Protein AF-A0AAQ4FMI0-F1 (afdb_monomer)

Radius of gyration: 31.54 Å; Cα contacts (8 Å, |Δi|>4): 86; chains: 1; bounding box: 44×71×75 Å

Organism: Amblyomma americanum (NCBI:txid6943)

Solvent-accessible surface area (backbone atoms only — not comparable to full-atom values): 7730 Å² total; per-residue (Å²): 137,78,67,66,64,58,54,54,53,53,55,52,57,58,63,71,66,65,77,74,71,74,75,82,82,72,79,78,82,78,79,79,76,80,72,74,83,73,91,67,81,78,75,82,75,78,85,73,76,70,84,80,76,78,75,80,80,72,75,77,80,79,84,69,78,77,62,99,78,73,43,39,72,50,36,59,92,89,67,52,74,70,38,69,41,40,94,49,87,43,11,23,18,38,82,60,89,85,49,96,59,85,86,67,32,40,21,40,76,51,88,130

Sequence (112 aa):
MKFLLHSVCFLLALAAASECVFPPRSPAPRTTTTKHPAAHRPVRYSRQRHPRVQAHSVPPPEWVPQGQSVCPVLCAPGLRPGDICGYDPHCRCAIDLSAKYLHHYPCIYIPI

Foldseek 3Di:
DPPVVVVVVVVVVVVVPPPPPDDPPPPDPPPPPPDDPDPDDDDPDDPPPDDPPPDPDDPDDDPDDDDPDPFDQWADFPDDFQDARDPDSQWTFHQDPVDPDRRITTTDGHDD

Secondary structure (DSSP, 8-state):
--SHHHHHHHHHHHHHT----PPP-PPP------------PPP--------------PPPPP-PPPPS----SBPPTTPPTTSB-SSSTTEEE---TT-S-TTSPBEEE---

Mean predicted aligned error: 21.52 Å

Structure (mmCIF, N/CA/C/O backbone):
data_AF-A0AAQ4FMI0-F1
#
_entry.id   AF-A0AAQ4FMI0-F1
#
loop_
_atom_site.group_PDB
_atom_site.id
_atom_site.type_symbol
_atom_site.label_atom_id
_atom_site.label_alt_id
_atom_site.label_comp_id
_atom_site.label_asym_id
_atom_site.label_entity_id
_atom_site.label_seq_id
_atom_site.pdbx_PDB_ins_code
_atom_site.Cartn_x
_atom_site.Cartn_y
_atom_site.Cartn_z
_atom_site.occupancy
_atom_site.B_iso_or_equiv
_atom_site.auth_seq_id
_atom_site.auth_comp_id
_atom_site.auth_asym_id
_atom_site.auth_atom_id
_atom_site.pdbx_PDB_model_num
ATOM 1 N N . MET A 1 1 ? 31.131 43.636 -9.189 1.00 51.12 1 MET A N 1
ATOM 2 C CA . MET A 1 1 ? 30.929 43.256 -7.771 1.00 51.12 1 MET A CA 1
ATOM 3 C C . MET A 1 1 ? 29.816 42.201 -7.653 1.00 51.12 1 MET A C 1
ATOM 5 O O . MET A 1 1 ? 28.730 42.507 -7.190 1.00 51.12 1 MET A O 1
ATOM 9 N N . LYS A 1 2 ? 30.048 40.964 -8.127 1.00 53.31 2 LYS A N 1
ATOM 10 C CA . LYS A 1 2 ? 29.027 39.886 -8.225 1.00 53.31 2 LYS A CA 1
ATOM 11 C C . LYS A 1 2 ? 29.168 38.779 -7.157 1.00 53.31 2 LYS A C 1
ATOM 13 O O . LYS A 1 2 ? 28.313 37.906 -7.055 1.00 53.31 2 LYS A O 1
ATOM 18 N N . PHE A 1 3 ? 30.227 38.839 -6.346 1.00 52.88 3 PHE A N 1
ATOM 19 C CA . PHE A 1 3 ? 30.571 37.818 -5.347 1.00 52.88 3 PHE A CA 1
ATOM 20 C C . PHE A 1 3 ? 29.947 38.055 -3.964 1.00 52.88 3 PHE A C 1
ATOM 22 O O . PHE A 1 3 ? 29.772 37.110 -3.206 1.00 52.88 3 PHE A O 1
ATOM 29 N N . LEU A 1 4 ? 29.560 39.296 -3.645 1.00 54.50 4 LEU A N 1
ATOM 30 C CA . LEU A 1 4 ? 28.976 39.623 -2.340 1.00 54.50 4 LEU A CA 1
ATOM 31 C C . LEU A 1 4 ? 27.567 39.040 -2.168 1.00 54.50 4 LEU A C 1
ATOM 33 O O . LEU A 1 4 ? 27.243 38.569 -1.086 1.00 54.50 4 LEU A O 1
ATOM 37 N N . LEU A 1 5 ? 26.759 38.990 -3.234 1.00 56.22 5 LEU A N 1
ATOM 38 C CA . LEU A 1 5 ? 25.371 38.518 -3.148 1.00 56.22 5 LEU A CA 1
ATOM 39 C C . LEU A 1 5 ? 25.265 37.025 -2.791 1.00 56.22 5 LEU A C 1
ATOM 41 O O . LEU A 1 5 ? 24.415 36.637 -1.999 1.00 56.22 5 LEU A O 1
ATOM 45 N N . HIS A 1 6 ? 26.161 36.194 -3.333 1.00 57.03 6 HIS A N 1
ATOM 46 C CA . HIS A 1 6 ? 26.145 34.749 -3.089 1.00 57.03 6 HIS A CA 1
ATOM 47 C C . HIS A 1 6 ? 26.531 34.403 -1.644 1.00 57.03 6 HIS A C 1
ATOM 49 O O . HIS A 1 6 ? 25.954 33.490 -1.061 1.00 57.03 6 HIS A O 1
ATOM 55 N N . SER A 1 7 ? 27.451 35.165 -1.043 1.00 58.47 7 SER A N 1
ATOM 56 C CA . SER A 1 7 ? 27.879 34.963 0.347 1.00 58.47 7 SER A CA 1
ATOM 57 C C . SER A 1 7 ? 26.741 35.225 1.343 1.00 58.47 7 SER A C 1
ATOM 59 O O . SER A 1 7 ? 26.520 34.436 2.261 1.00 58.47 7 SER A O 1
ATOM 61 N N . VAL A 1 8 ? 25.943 36.275 1.113 1.00 61.03 8 VAL A N 1
ATOM 62 C CA . VAL A 1 8 ? 24.798 36.603 1.980 1.00 61.03 8 VAL A CA 1
ATOM 63 C C . VAL A 1 8 ? 23.712 35.523 1.902 1.00 61.03 8 VAL A C 1
ATOM 65 O O . VAL A 1 8 ? 23.157 35.139 2.929 1.00 61.03 8 VAL A O 1
ATOM 68 N N . CYS A 1 9 ? 23.448 34.969 0.714 1.00 61.44 9 CYS A N 1
ATOM 69 C CA . CYS A 1 9 ? 22.477 33.883 0.550 1.00 61.44 9 CYS A CA 1
ATOM 70 C C . CYS A 1 9 ? 22.902 32.590 1.264 1.00 61.44 9 CYS A C 1
ATOM 72 O O . CYS A 1 9 ? 22.061 31.928 1.871 1.00 61.44 9 CYS A O 1
ATOM 74 N N . PHE A 1 10 ? 24.195 32.247 1.244 1.00 59.78 10 PHE A N 1
ATOM 75 C CA . PHE A 1 10 ? 24.707 31.083 1.975 1.00 59.78 10 PHE A CA 1
ATOM 76 C C . PHE A 1 10 ? 24.603 31.256 3.497 1.00 59.78 10 PHE A C 1
ATOM 78 O O . PHE A 1 10 ? 24.224 30.313 4.190 1.00 59.78 10 PHE A O 1
ATOM 85 N N . LEU A 1 11 ? 24.874 32.457 4.018 1.00 60.34 11 LEU A N 1
ATOM 86 C CA . LEU A 1 11 ? 24.746 32.745 5.452 1.00 60.34 11 LEU A CA 1
ATOM 87 C C . LEU A 1 11 ? 23.282 32.714 5.926 1.00 60.34 11 LEU A C 1
ATOM 89 O O . LEU A 1 11 ? 23.003 32.191 7.004 1.00 60.34 11 LEU A O 1
ATOM 93 N N . LEU A 1 12 ? 22.342 33.198 5.107 1.00 59.81 12 LEU A N 1
ATOM 94 C CA . LEU A 1 12 ? 20.903 33.121 5.397 1.00 59.81 12 LEU A CA 1
ATOM 95 C C . LEU A 1 12 ? 20.384 31.675 5.405 1.00 59.81 12 LEU A C 1
ATOM 97 O O . LEU A 1 12 ? 19.598 31.314 6.278 1.00 59.81 12 LEU A O 1
ATOM 101 N N . ALA A 1 13 ? 20.851 30.831 4.480 1.00 60.00 13 ALA A N 1
ATOM 102 C CA . ALA A 1 13 ? 20.474 29.418 4.445 1.00 60.00 13 ALA A CA 1
ATOM 103 C C . ALA A 1 13 ? 21.002 28.639 5.664 1.00 60.00 13 ALA A C 1
ATOM 105 O O . ALA A 1 13 ? 20.310 27.763 6.180 1.00 60.00 13 ALA A O 1
ATOM 106 N N . LEU A 1 14 ? 22.199 28.983 6.157 1.00 57.06 14 LEU A N 1
ATOM 107 C CA . LEU A 1 14 ? 22.774 28.352 7.347 1.00 57.06 14 LEU A CA 1
ATOM 108 C C . LEU A 1 14 ? 22.023 28.741 8.633 1.00 57.06 14 LEU A C 1
ATOM 110 O O . LEU A 1 14 ? 21.860 27.907 9.521 1.00 57.06 14 LEU A O 1
ATOM 114 N N . ALA A 1 15 ? 21.535 29.983 8.722 1.00 58.19 15 ALA A N 1
ATOM 115 C CA . ALA A 1 15 ? 20.749 30.463 9.861 1.00 58.19 15 ALA A CA 1
ATOM 116 C C . ALA A 1 15 ? 19.340 29.841 9.926 1.00 58.19 15 ALA A C 1
ATOM 118 O O . ALA A 1 15 ? 18.822 29.626 11.014 1.00 58.19 15 ALA A O 1
ATOM 119 N N . ALA A 1 16 ? 18.733 29.499 8.785 1.00 56.72 16 ALA A N 1
ATOM 120 C CA . ALA A 1 16 ? 17.405 28.877 8.747 1.00 56.72 16 ALA A CA 1
ATOM 121 C C . ALA A 1 16 ? 17.397 27.393 9.176 1.00 56.72 16 ALA A C 1
ATOM 123 O O . ALA A 1 16 ? 16.339 26.843 9.472 1.00 56.72 16 ALA A O 1
ATOM 124 N N . ALA A 1 17 ? 18.561 26.736 9.211 1.00 57.53 17 ALA A N 1
ATOM 125 C CA . ALA A 1 17 ? 18.685 25.321 9.567 1.00 57.53 17 ALA A CA 1
ATOM 126 C C . ALA A 1 17 ? 18.987 25.075 11.060 1.00 57.53 17 ALA A C 1
ATOM 128 O O . ALA A 1 17 ? 19.026 23.920 11.488 1.00 57.53 17 ALA A O 1
ATOM 129 N N . SER A 1 18 ? 19.218 26.122 11.861 1.00 55.97 18 SER A N 1
ATOM 130 C CA . SER A 1 18 ? 19.628 25.982 13.267 1.00 55.97 18 SER A CA 1
ATOM 131 C C . SER A 1 18 ? 18.472 25.922 14.272 1.00 55.97 18 SER A C 1
ATOM 133 O O . SER A 1 18 ? 18.725 25.732 15.460 1.00 55.97 18 SER A O 1
ATOM 135 N N . GLU A 1 19 ? 17.211 25.978 13.833 1.00 54.88 19 GLU A N 1
ATOM 136 C CA . GLU A 1 19 ? 16.045 25.848 14.726 1.00 54.88 19 GLU A CA 1
ATOM 137 C C . GLU A 1 19 ? 15.654 24.392 15.042 1.00 54.88 19 GLU A C 1
ATOM 139 O O . GLU A 1 19 ? 14.526 24.095 15.433 1.00 54.88 19 GLU A O 1
ATOM 144 N N . CYS A 1 20 ? 16.604 23.458 14.970 1.00 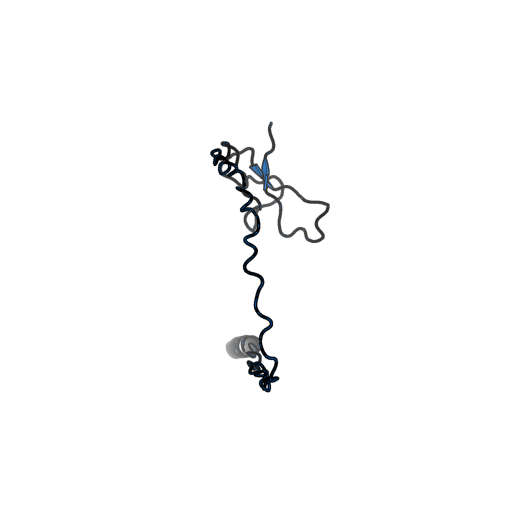57.31 20 CYS A N 1
ATOM 145 C CA . CYS A 1 20 ? 16.474 22.153 15.619 1.00 57.31 20 CYS A CA 1
ATOM 146 C C . CYS A 1 20 ? 16.740 22.295 17.126 1.00 57.31 20 CYS A C 1
ATOM 148 O O . CYS A 1 20 ? 17.694 21.736 17.674 1.00 57.31 20 CYS A O 1
ATOM 150 N N . VAL A 1 21 ? 15.890 23.067 17.806 1.00 55.44 21 VAL A N 1
ATOM 151 C CA . VAL A 1 21 ? 15.837 23.117 19.266 1.00 55.44 21 VAL A CA 1
ATOM 152 C C . VAL A 1 21 ? 15.323 21.759 19.736 1.00 55.44 21 VAL A C 1
ATOM 154 O O . VAL A 1 21 ? 14.133 21.458 19.662 1.00 55.44 21 VAL A O 1
ATOM 157 N N . PHE A 1 22 ? 16.237 20.909 20.201 1.00 56.06 22 PHE A N 1
ATOM 158 C CA . PHE A 1 22 ? 15.873 19.717 20.957 1.00 56.06 22 PHE A CA 1
ATOM 159 C C . PHE A 1 22 ? 14.978 20.143 22.132 1.00 56.06 22 PHE A C 1
ATOM 161 O O . PHE A 1 2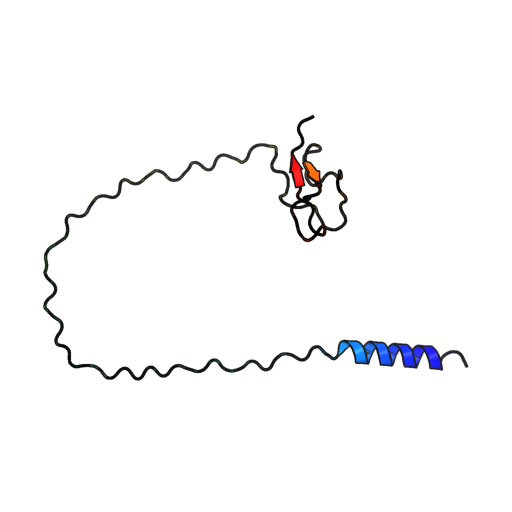2 ? 15.395 21.000 22.917 1.00 56.06 22 PHE A O 1
ATOM 168 N N . PRO A 1 23 ? 13.773 19.570 22.303 1.00 57.50 23 PRO A N 1
ATOM 169 C CA . PRO A 1 23 ? 12.983 19.864 23.485 1.00 57.50 23 PRO A CA 1
ATOM 170 C C . PRO A 1 23 ? 13.763 19.395 24.723 1.00 57.50 23 PRO A C 1
ATOM 172 O O . PRO A 1 23 ? 14.353 18.306 24.697 1.00 57.50 23 PRO A O 1
ATOM 175 N N . PRO A 1 24 ? 13.791 20.178 25.817 1.00 57.78 24 PRO A N 1
ATOM 176 C CA . PRO A 1 24 ? 14.400 19.724 27.053 1.00 57.78 24 PRO A CA 1
ATOM 177 C C . PRO A 1 24 ? 13.687 18.446 27.496 1.00 57.78 24 PRO A C 1
ATOM 179 O O . PRO A 1 24 ? 12.471 18.417 27.691 1.00 57.78 24 PRO A O 1
ATOM 182 N N . ARG A 1 25 ? 14.462 17.368 27.621 1.00 57.94 25 ARG A N 1
ATOM 183 C CA . ARG A 1 25 ? 14.012 16.078 28.137 1.00 57.94 25 ARG A CA 1
ATOM 184 C C . ARG A 1 25 ? 13.647 16.283 29.604 1.00 57.94 25 ARG A C 1
ATOM 186 O O . ARG A 1 25 ? 14.515 16.249 30.472 1.00 57.94 25 ARG A O 1
ATOM 193 N N . SER A 1 26 ? 12.378 16.564 29.877 1.00 56.84 26 SER A N 1
ATOM 194 C CA . SER A 1 26 ? 11.870 16.660 31.239 1.00 56.84 26 SER A CA 1
ATOM 195 C C . SER A 1 26 ? 12.091 15.310 31.935 1.00 56.84 26 SER A C 1
ATOM 197 O O . SER A 1 26 ? 11.686 14.269 31.406 1.00 56.84 26 SER A O 1
ATOM 199 N N . PRO A 1 27 ? 12.775 15.265 33.092 1.00 60.38 27 PRO A N 1
ATOM 200 C CA . PRO A 1 27 ? 12.858 14.032 33.853 1.00 60.38 27 PRO A CA 1
ATOM 201 C C . PRO A 1 27 ? 11.448 13.670 34.328 1.00 60.38 27 PRO A C 1
ATOM 203 O O . PRO A 1 27 ? 10.755 14.485 34.936 1.00 60.38 27 PRO A O 1
ATOM 206 N N . ALA A 1 28 ? 11.018 12.446 34.019 1.00 60.84 28 ALA A N 1
ATOM 207 C CA . ALA A 1 28 ? 9.754 11.909 34.495 1.00 60.84 28 ALA A CA 1
ATOM 208 C C . ALA A 1 28 ? 9.698 12.025 36.032 1.00 60.84 28 ALA A C 1
ATOM 210 O O . ALA A 1 28 ? 10.651 11.605 36.702 1.00 60.84 28 ALA A O 1
ATOM 211 N N . PRO A 1 29 ? 8.620 12.579 36.614 1.00 54.09 29 PRO A N 1
ATOM 212 C CA . PRO A 1 29 ? 8.473 12.621 38.057 1.00 54.09 29 PRO A CA 1
ATOM 213 C C . PRO A 1 29 ? 8.434 11.184 38.579 1.00 54.09 29 PRO A C 1
ATOM 215 O O . PRO A 1 29 ? 7.515 10.418 38.290 1.00 54.09 29 PRO A O 1
ATOM 218 N N . ARG A 1 30 ? 9.463 10.804 39.343 1.00 54.03 30 ARG A N 1
ATOM 219 C CA . ARG A 1 30 ? 9.443 9.579 40.141 1.00 54.03 30 ARG A CA 1
ATOM 220 C C . ARG A 1 30 ? 8.287 9.708 41.124 1.00 54.03 30 ARG A C 1
ATOM 222 O O . ARG A 1 30 ? 8.387 10.441 42.103 1.00 54.03 30 ARG A O 1
ATOM 229 N N . THR A 1 31 ? 7.203 8.984 40.881 1.00 57.09 31 THR A N 1
ATOM 230 C CA . THR A 1 31 ? 6.175 8.752 41.889 1.00 57.09 31 THR A CA 1
ATOM 231 C C . THR A 1 31 ? 6.796 7.904 42.994 1.00 57.09 31 THR A C 1
ATOM 233 O O . THR A 1 31 ? 6.879 6.679 42.893 1.00 57.09 31 THR A O 1
ATOM 236 N N . THR A 1 32 ? 7.274 8.553 44.050 1.00 58.78 32 THR A N 1
ATOM 237 C CA . THR A 1 32 ? 7.565 7.918 45.333 1.00 58.78 32 THR A CA 1
ATOM 238 C C . THR A 1 32 ? 6.238 7.503 45.958 1.00 58.78 32 THR A C 1
ATOM 240 O O . THR A 1 32 ? 5.653 8.196 46.784 1.00 58.78 32 THR A O 1
ATOM 243 N N . THR A 1 33 ? 5.720 6.349 45.542 1.00 54.22 33 THR A N 1
ATOM 244 C CA . THR A 1 33 ? 4.691 5.649 46.308 1.00 54.22 33 THR A CA 1
ATOM 245 C C . THR A 1 33 ? 5.362 5.064 47.546 1.00 54.22 33 THR A C 1
ATOM 247 O O . THR A 1 33 ? 5.783 3.909 47.572 1.00 54.22 33 THR A O 1
ATOM 250 N N . THR A 1 34 ? 5.470 5.882 48.588 1.00 57.53 34 THR A N 1
ATOM 251 C CA . THR A 1 34 ? 5.724 5.420 49.952 1.00 57.53 34 THR A CA 1
ATOM 252 C C . THR A 1 34 ? 4.454 4.719 50.430 1.00 57.53 34 THR A C 1
ATOM 254 O O . THR A 1 34 ? 3.579 5.318 51.049 1.00 57.53 34 THR A O 1
ATOM 257 N N . LYS A 1 35 ? 4.292 3.442 50.071 1.00 51.47 35 LYS A N 1
ATOM 258 C CA . LYS A 1 35 ? 3.252 2.589 50.654 1.00 51.47 35 LYS A CA 1
ATOM 259 C C . LYS A 1 35 ? 3.726 2.168 52.040 1.00 51.47 35 LYS A C 1
ATOM 261 O O . LYS A 1 35 ? 4.564 1.281 52.170 1.00 51.47 35 LYS A O 1
ATOM 266 N N . HIS A 1 36 ? 3.184 2.815 53.070 1.00 53.12 36 HIS A N 1
ATOM 267 C CA . HIS A 1 36 ? 3.175 2.261 54.421 1.00 53.12 36 HIS A CA 1
ATOM 268 C C . HIS A 1 36 ? 2.696 0.798 54.368 1.00 53.12 36 HIS A C 1
ATOM 270 O O . HIS A 1 36 ? 1.697 0.522 53.693 1.00 53.12 36 HIS A O 1
ATOM 276 N N . PRO A 1 37 ? 3.347 -0.150 55.064 1.00 51.75 37 PRO A N 1
ATOM 277 C CA . PRO A 1 37 ? 2.781 -1.477 55.221 1.00 51.75 37 PRO A CA 1
ATOM 278 C C . PRO A 1 37 ? 1.583 -1.367 56.169 1.00 51.75 37 PRO A C 1
ATOM 280 O O . PRO A 1 37 ? 1.733 -1.291 57.386 1.00 51.75 37 PRO A O 1
ATOM 283 N N . ALA A 1 38 ? 0.376 -1.330 55.603 1.00 54.88 38 ALA A N 1
ATOM 284 C CA . ALA A 1 38 ? -0.833 -1.580 56.369 1.00 54.88 38 ALA A CA 1
ATOM 285 C C . ALA A 1 38 ? -0.727 -2.999 56.941 1.00 54.88 38 ALA A C 1
ATOM 287 O O . ALA A 1 38 ? -0.614 -3.975 56.195 1.00 54.88 38 ALA A O 1
ATOM 288 N N . ALA A 1 39 ? -0.727 -3.101 58.269 1.00 60.00 39 ALA A N 1
ATOM 289 C CA . ALA A 1 39 ? -0.761 -4.349 59.013 1.00 60.00 39 ALA A CA 1
ATOM 290 C C . ALA A 1 39 ? -2.118 -5.051 58.815 1.00 60.00 39 ALA A C 1
ATOM 292 O O . ALA A 1 39 ? -2.944 -5.123 59.720 1.00 60.00 39 ALA A O 1
ATOM 293 N N . HIS A 1 40 ? -2.363 -5.574 57.617 1.00 53.94 40 HIS A N 1
ATOM 294 C CA . HIS A 1 40 ? -3.461 -6.492 57.360 1.00 53.94 40 HIS A CA 1
ATOM 295 C C . HIS A 1 40 ? -2.912 -7.911 57.332 1.00 53.94 40 HIS A C 1
ATOM 297 O O . HIS A 1 40 ? -2.225 -8.338 56.407 1.00 53.94 40 HIS A O 1
ATOM 303 N N . ARG A 1 41 ? -3.222 -8.642 58.403 1.00 62.44 41 ARG A N 1
ATOM 304 C CA . ARG A 1 41 ? -3.056 -10.091 58.502 1.00 62.44 41 ARG A CA 1
ATOM 305 C C . ARG A 1 41 ? -3.697 -10.723 57.252 1.00 62.44 41 ARG A C 1
ATOM 307 O O . ARG A 1 41 ? -4.886 -10.481 57.033 1.00 62.44 41 ARG A O 1
ATOM 314 N N . PRO A 1 42 ? -2.974 -11.496 56.423 1.00 58.91 42 PRO A N 1
ATOM 315 C CA . PRO A 1 42 ? -3.580 -12.082 55.237 1.00 58.91 42 PRO A CA 1
ATOM 316 C C . PRO A 1 42 ? -4.635 -13.099 55.678 1.00 58.91 42 PRO A C 1
ATOM 318 O O . PRO A 1 42 ? -4.348 -14.034 56.431 1.00 58.91 42 PRO A O 1
ATOM 321 N N . VAL A 1 43 ? -5.872 -12.890 55.228 1.00 65.12 43 VAL A N 1
ATOM 322 C CA . VAL A 1 43 ? -6.957 -13.866 55.351 1.00 65.12 43 VAL A CA 1
ATOM 323 C C . VAL A 1 43 ? -6.458 -15.179 54.746 1.00 65.12 43 VAL A C 1
ATOM 325 O O . VAL A 1 43 ? -5.902 -15.186 53.647 1.00 65.12 43 VAL A O 1
ATOM 328 N N . ARG A 1 44 ? -6.592 -16.291 55.482 1.00 62.66 44 ARG A N 1
ATOM 329 C CA . ARG A 1 44 ? -6.189 -17.615 54.991 1.00 62.66 44 ARG A CA 1
ATOM 330 C C . ARG A 1 44 ? -6.960 -17.906 53.706 1.00 62.66 44 ARG A C 1
ATOM 332 O O . ARG A 1 44 ? -8.166 -18.126 53.752 1.00 62.66 44 ARG A O 1
ATOM 339 N N . TYR A 1 45 ? -6.256 -17.902 52.577 1.00 62.16 45 TYR A N 1
ATOM 340 C CA . TYR A 1 45 ? -6.812 -18.279 51.286 1.00 62.16 45 TYR A CA 1
ATOM 341 C C . TYR A 1 45 ? -7.462 -19.662 51.394 1.00 62.16 45 TYR A C 1
ATOM 343 O O . TYR A 1 45 ? -6.828 -20.635 51.816 1.00 62.16 45 TYR A O 1
ATOM 351 N N . SER A 1 46 ? -8.743 -19.728 51.036 1.00 66.94 46 SER A N 1
ATOM 352 C CA . SER A 1 46 ? -9.472 -20.977 50.852 1.00 66.94 46 SER A CA 1
ATOM 353 C C . SER A 1 46 ? -8.676 -21.888 49.909 1.00 66.94 46 SER A C 1
ATOM 355 O O . SER A 1 46 ? -8.342 -21.498 48.793 1.00 66.94 46 SER A O 1
ATOM 357 N N . ARG A 1 47 ? -8.359 -23.115 50.347 1.00 65.06 47 ARG A N 1
ATOM 358 C CA . ARG A 1 47 ? -7.718 -24.156 49.516 1.00 65.06 47 ARG A CA 1
ATOM 359 C C . ARG A 1 47 ? -8.703 -24.833 48.556 1.00 65.06 47 ARG A C 1
ATOM 361 O O . ARG A 1 47 ? -8.455 -25.950 48.100 1.00 65.06 47 ARG A O 1
ATOM 368 N N . GLN A 1 48 ? -9.833 -24.200 48.270 1.00 70.44 48 GLN A N 1
ATOM 369 C CA . GLN A 1 48 ? -10.824 -24.748 47.364 1.00 70.44 48 GLN A CA 1
ATOM 370 C C . GLN A 1 48 ? -10.258 -24.667 45.944 1.00 70.44 48 GLN A C 1
ATOM 372 O O . GLN A 1 48 ? -10.242 -23.614 45.312 1.00 70.44 48 GLN A O 1
ATOM 377 N N . ARG A 1 49 ? -9.701 -25.787 45.463 1.00 66.56 49 ARG A N 1
ATOM 378 C CA . ARG A 1 49 ? -9.285 -25.916 44.066 1.00 66.56 49 ARG A CA 1
ATOM 379 C C . ARG A 1 49 ? -10.536 -25.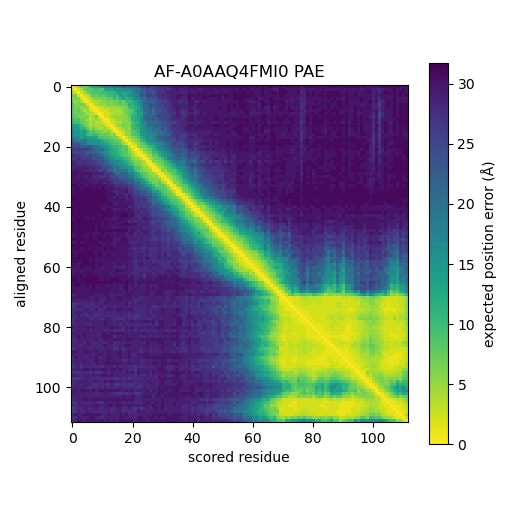754 43.217 1.00 66.56 49 ARG A C 1
ATOM 381 O O . ARG A 1 49 ? -11.414 -26.612 43.255 1.00 66.56 49 ARG A O 1
ATOM 388 N N . HIS A 1 50 ? -10.612 -24.667 42.458 1.00 70.62 50 HIS A N 1
ATOM 389 C CA . HIS A 1 50 ? -11.603 -24.561 41.401 1.00 70.62 50 HIS A CA 1
ATOM 390 C C . HIS A 1 50 ? -11.421 -25.746 40.441 1.00 70.62 50 HIS A C 1
ATOM 392 O O . HIS A 1 50 ? -10.274 -26.094 40.127 1.00 70.62 50 HIS A O 1
ATOM 398 N N . PRO A 1 51 ? -12.514 -26.386 39.988 1.00 70.56 51 PRO A N 1
ATOM 399 C CA . PRO A 1 51 ? -12.442 -27.378 38.928 1.00 70.56 51 PRO A CA 1
ATOM 400 C C . PRO A 1 51 ? -11.692 -26.766 37.747 1.00 70.56 51 PRO A C 1
ATOM 402 O O . PRO A 1 51 ? -12.062 -25.703 37.245 1.00 70.56 51 PRO A O 1
ATOM 405 N N . ARG A 1 52 ? -10.585 -27.396 37.346 1.00 70.31 52 ARG A N 1
ATOM 406 C CA . ARG A 1 52 ? -9.781 -26.929 36.220 1.00 70.31 52 ARG A CA 1
ATOM 407 C C . ARG A 1 52 ? -10.585 -27.200 34.956 1.00 70.31 52 ARG A C 1
ATOM 409 O O . ARG A 1 52 ? -10.587 -28.323 34.465 1.00 70.31 52 ARG A O 1
ATOM 416 N N . VAL A 1 53 ? -11.287 -26.185 34.461 1.00 70.81 53 VAL A N 1
ATOM 417 C CA . VAL A 1 53 ? -11.920 -26.240 33.143 1.00 70.81 53 VAL A CA 1
ATOM 418 C C . VAL A 1 53 ? -10.797 -26.438 32.129 1.00 70.81 53 VAL A C 1
ATOM 420 O O . VAL A 1 53 ? -9.894 -25.607 32.012 1.00 70.81 53 VAL A O 1
ATOM 423 N N . GLN A 1 54 ? -10.800 -27.588 31.460 1.00 72.25 54 GLN A N 1
ATOM 424 C CA . GLN A 1 54 ? -9.925 -27.838 30.326 1.00 72.25 54 GLN A CA 1
ATOM 425 C C . GLN A 1 54 ? -10.395 -26.916 29.203 1.00 72.25 54 GLN A C 1
ATOM 427 O O . GLN A 1 54 ? -11.477 -27.101 28.655 1.00 72.25 54 GLN A O 1
ATOM 432 N N . ALA A 1 55 ? -9.611 -25.882 28.897 1.00 72.00 55 ALA A N 1
ATOM 433 C CA . ALA A 1 55 ? -9.836 -25.110 27.688 1.00 72.00 55 ALA A CA 1
ATOM 434 C C . ALA A 1 55 ? -9.645 -26.061 26.502 1.00 72.00 55 ALA A C 1
ATOM 436 O O . ALA A 1 55 ? -8.576 -26.662 26.365 1.00 72.00 55 ALA A O 1
ATOM 437 N N . HIS A 1 56 ? -10.675 -26.230 25.672 1.00 74.94 56 HIS A N 1
ATOM 438 C CA . HIS A 1 56 ? -10.498 -26.892 24.389 1.00 74.94 56 HIS A CA 1
ATOM 439 C C . HIS A 1 56 ? -9.467 -26.092 23.595 1.00 74.94 56 HIS A C 1
ATOM 441 O O . HIS A 1 56 ? -9.680 -24.921 23.282 1.00 74.94 56 HIS A O 1
ATOM 447 N N . SER A 1 57 ? -8.321 -26.712 23.322 1.00 75.94 57 SER A N 1
ATOM 448 C CA . SER A 1 57 ? -7.317 -26.138 22.440 1.00 75.94 57 SER A CA 1
ATOM 449 C C . SER A 1 57 ? -7.898 -26.129 21.033 1.00 75.94 57 SER A C 1
ATOM 451 O O . SER A 1 57 ? -7.978 -27.173 20.385 1.00 75.94 57 SER A O 1
ATOM 453 N N . VAL A 1 58 ? -8.338 -24.960 20.577 1.00 77.88 58 VAL A N 1
ATOM 454 C CA . VAL A 1 58 ? -8.620 -24.745 19.158 1.00 77.88 58 VAL A CA 1
ATOM 455 C C . VAL A 1 58 ? -7.278 -24.872 18.429 1.00 77.88 58 VAL A C 1
ATOM 457 O O . VAL A 1 58 ? -6.304 -24.257 18.879 1.00 77.88 58 VAL A O 1
ATOM 460 N N . PRO A 1 59 ? -7.176 -25.691 17.368 1.00 79.56 59 PRO A N 1
ATOM 461 C CA . PRO A 1 59 ? -5.956 -25.743 16.578 1.00 79.56 59 PRO A CA 1
ATOM 462 C C . PRO A 1 59 ? -5.638 -24.335 16.050 1.00 79.56 59 PRO A C 1
ATOM 464 O O . PRO A 1 59 ? -6.563 -23.595 15.700 1.00 79.56 59 PRO A O 1
ATOM 467 N N . PRO A 1 60 ? -4.356 -23.929 16.022 1.00 78.06 60 PRO A N 1
ATOM 468 C CA . PRO A 1 60 ? -3.982 -22.654 15.427 1.00 78.06 60 PRO A CA 1
ATOM 469 C C . PRO 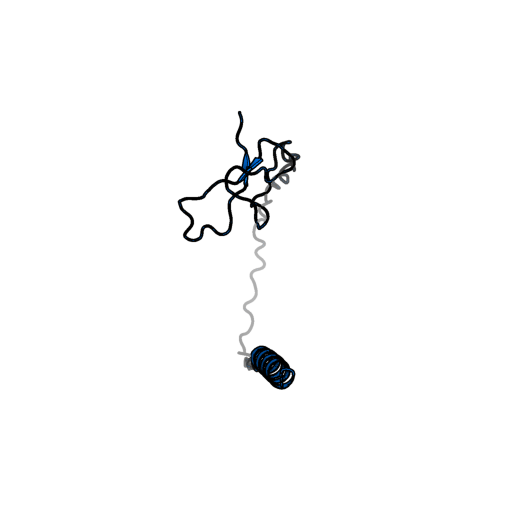A 1 60 ? -4.484 -22.610 13.977 1.00 78.06 60 PRO A C 1
ATOM 471 O O . PRO A 1 60 ? -4.489 -23.652 13.315 1.00 78.06 60 PRO A O 1
ATOM 474 N N . PRO A 1 61 ? -4.927 -21.439 13.483 1.00 78.06 61 PRO A N 1
ATOM 475 C CA . PRO A 1 61 ? -5.364 -21.322 12.102 1.00 78.06 61 PRO A CA 1
ATOM 476 C C . PRO A 1 61 ? -4.236 -21.778 11.177 1.00 78.06 61 PRO A C 1
ATOM 478 O O . PRO A 1 61 ? -3.067 -21.446 11.387 1.00 78.06 61 PRO A O 1
ATOM 481 N N . GLU A 1 62 ? -4.593 -22.560 10.164 1.00 79.69 62 GLU A N 1
ATOM 482 C CA . GLU A 1 62 ? -3.664 -22.932 9.110 1.00 79.69 62 GLU A CA 1
ATOM 483 C C . GLU A 1 62 ? -3.252 -21.659 8.366 1.00 79.69 62 GLU A C 1
ATOM 485 O O . GLU A 1 62 ? -4.097 -20.885 7.907 1.00 79.69 62 GLU A O 1
ATOM 490 N N . TRP A 1 63 ? -1.945 -21.406 8.290 1.00 64.50 63 TRP A N 1
ATOM 491 C CA . TRP A 1 63 ? -1.409 -20.308 7.497 1.00 64.50 63 TRP A CA 1
ATOM 492 C C . TRP A 1 63 ? -1.581 -20.664 6.023 1.00 64.50 63 TRP A C 1
ATOM 494 O O . TRP A 1 63 ? -0.713 -21.290 5.420 1.00 64.50 63 TRP A O 1
ATOM 504 N N . VAL A 1 64 ? -2.724 -20.292 5.450 1.00 64.75 64 VAL A N 1
ATOM 505 C CA . VAL A 1 64 ? -2.951 -20.425 4.013 1.00 64.75 64 VAL A CA 1
ATOM 506 C C . VAL A 1 64 ? -1.932 -19.524 3.307 1.00 64.75 64 VAL A C 1
ATOM 508 O O . VAL A 1 64 ? -1.851 -18.338 3.652 1.00 64.75 64 VAL A O 1
ATOM 511 N N . PRO A 1 65 ? -1.140 -20.037 2.347 1.00 61.22 65 PRO A N 1
ATOM 512 C CA . PRO A 1 65 ? -0.294 -19.181 1.530 1.00 61.22 65 PRO A CA 1
ATOM 513 C C . PRO A 1 65 ? -1.203 -18.154 0.861 1.00 61.22 65 PRO A C 1
ATOM 515 O O . PRO A 1 65 ? -2.141 -18.515 0.150 1.00 61.22 65 PRO A O 1
ATOM 518 N N . GLN A 1 66 ? -0.975 -16.876 1.168 1.00 56.16 66 GLN A N 1
ATOM 519 C CA . GLN A 1 66 ? -1.751 -15.791 0.584 1.00 56.16 66 GLN A CA 1
ATOM 520 C C . GLN A 1 66 ? -1.723 -15.959 -0.938 1.00 56.16 66 GLN A C 1
ATOM 522 O O . GLN A 1 66 ? -0.654 -16.165 -1.514 1.00 56.16 66 GLN A O 1
ATOM 527 N N . GLY A 1 67 ? -2.906 -15.986 -1.559 1.00 58.31 67 GLY A N 1
ATOM 528 C CA . GLY A 1 67 ? -3.055 -16.250 -2.989 1.00 58.31 67 GLY A CA 1
ATOM 529 C C . GLY A 1 67 ? -2.183 -15.329 -3.848 1.00 58.31 67 GLY A C 1
ATOM 530 O O . GLY A 1 67 ? -1.727 -14.285 -3.396 1.00 58.31 67 GLY A O 1
ATOM 531 N N . GLN A 1 68 ? -1.974 -15.712 -5.110 1.00 59.34 68 GLN A N 1
ATOM 532 C CA . GLN A 1 68 ? -1.057 -15.065 -6.067 1.00 59.34 68 GLN A CA 1
ATOM 533 C C . GLN A 1 68 ? -1.281 -13.554 -6.298 1.00 59.34 68 GLN A C 1
ATOM 535 O O . GLN A 1 68 ? -0.438 -12.906 -6.906 1.00 59.34 68 GLN A O 1
ATOM 540 N N . SER A 1 69 ? -2.364 -12.973 -5.787 1.00 59.16 69 SER A N 1
ATOM 541 C CA . SER A 1 69 ? -2.756 -11.578 -5.977 1.00 59.16 69 SER A CA 1
ATOM 542 C C . SER A 1 69 ? -2.609 -10.751 -4.692 1.00 59.16 69 SER A C 1
ATOM 544 O O . SER A 1 69 ? -3.568 -10.121 -4.238 1.00 59.16 69 SER A O 1
ATOM 546 N N . VAL A 1 70 ? -1.434 -10.756 -4.054 1.00 77.19 70 VAL A N 1
ATOM 547 C CA . VAL A 1 70 ? -1.165 -9.797 -2.969 1.00 77.19 70 VAL A CA 1
ATOM 548 C C . VAL A 1 70 ? -0.679 -8.499 -3.599 1.00 77.19 70 VAL A C 1
ATOM 550 O O . VAL A 1 70 ? 0.519 -8.281 -3.790 1.00 77.19 70 VAL A O 1
ATOM 553 N N . CYS A 1 71 ? -1.622 -7.628 -3.946 1.00 87.31 71 CYS A N 1
ATOM 554 C CA . CYS A 1 71 ? -1.276 -6.238 -4.192 1.00 87.31 71 CYS A CA 1
ATOM 555 C C . CYS A 1 71 ? -0.679 -5.643 -2.911 1.00 87.31 71 CYS A C 1
ATOM 557 O O . CYS A 1 71 ? -1.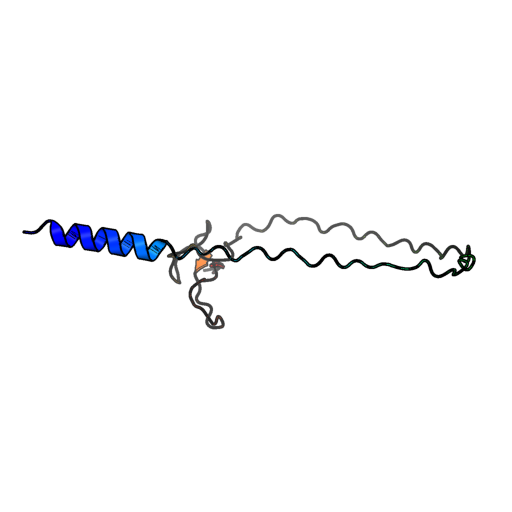158 -5.944 -1.812 1.00 87.31 71 CYS A O 1
ATOM 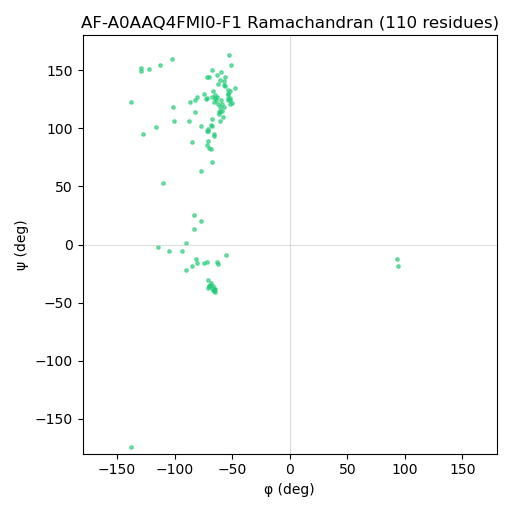559 N N . PRO A 1 72 ? 0.345 -4.783 -3.018 1.00 89.31 72 PRO A N 1
ATOM 560 C CA . PRO A 1 72 ? 0.729 -3.926 -1.907 1.00 89.31 72 PRO A CA 1
ATOM 561 C C . PRO A 1 72 ? -0.485 -3.169 -1.367 1.00 89.31 72 PRO A C 1
ATOM 563 O O . PRO A 1 72 ? -1.449 -2.938 -2.084 1.00 89.31 72 PRO A O 1
ATOM 566 N N . VAL A 1 73 ? -0.450 -2.763 -0.100 1.00 89.12 73 VAL A N 1
ATOM 567 C CA . VAL A 1 73 ? -1.582 -2.034 0.503 1.00 89.12 73 VAL A CA 1
ATOM 568 C C . VAL A 1 73 ? -1.680 -0.612 -0.060 1.00 89.12 73 VAL A C 1
ATOM 570 O O . VAL A 1 73 ? -2.768 -0.083 -0.279 1.00 89.12 73 VAL A O 1
ATOM 573 N N . LEU A 1 74 ? -0.528 0.011 -0.305 1.00 90.69 74 LEU A N 1
ATOM 574 C CA . LEU A 1 74 ? -0.407 1.397 -0.734 1.00 90.69 74 LEU A CA 1
ATOM 575 C C . LEU A 1 74 ? 0.492 1.496 -1.957 1.00 90.69 74 LEU A C 1
ATOM 577 O O . LEU A 1 74 ? 1.427 0.714 -2.135 1.00 90.69 74 LEU A O 1
ATOM 581 N N . CYS A 1 75 ? 0.230 2.511 -2.763 1.00 91.06 75 CYS A N 1
ATOM 582 C CA . CYS A 1 75 ? 1.107 2.891 -3.849 1.00 91.06 75 CYS A CA 1
ATOM 583 C C . CYS A 1 75 ? 2.405 3.503 -3.333 1.00 91.06 75 CYS A C 1
ATOM 585 O O . CYS A 1 75 ? 2.423 4.245 -2.348 1.00 91.06 75 CYS A O 1
ATOM 587 N N . ALA A 1 76 ? 3.495 3.214 -4.041 1.00 90.44 76 ALA A N 1
ATOM 588 C CA . ALA A 1 76 ? 4.763 3.877 -3.804 1.00 90.44 76 ALA A CA 1
ATOM 589 C C . ALA A 1 76 ? 4.628 5.402 -4.014 1.00 90.44 76 ALA A C 1
ATOM 591 O O . ALA A 1 76 ? 3.845 5.844 -4.865 1.00 90.44 76 ALA A O 1
ATOM 592 N N . PRO A 1 77 ? 5.399 6.222 -3.276 1.00 88.88 77 PRO A N 1
ATOM 593 C CA . PRO A 1 77 ? 5.405 7.666 -3.468 1.00 88.88 77 PRO A CA 1
ATOM 594 C C . PRO A 1 77 ? 5.692 8.045 -4.927 1.00 88.88 77 PRO A C 1
ATOM 596 O O . PRO A 1 77 ? 6.632 7.537 -5.533 1.00 88.88 77 PRO A O 1
ATOM 599 N N . GLY A 1 78 ? 4.891 8.956 -5.481 1.00 88.25 78 GLY A N 1
ATOM 600 C CA . GLY A 1 78 ? 5.031 9.437 -6.861 1.00 88.25 78 GLY A CA 1
ATOM 601 C C . GLY A 1 78 ? 4.194 8.690 -7.904 1.00 88.25 78 GLY A C 1
ATOM 602 O O . GLY A 1 78 ? 4.034 9.215 -9.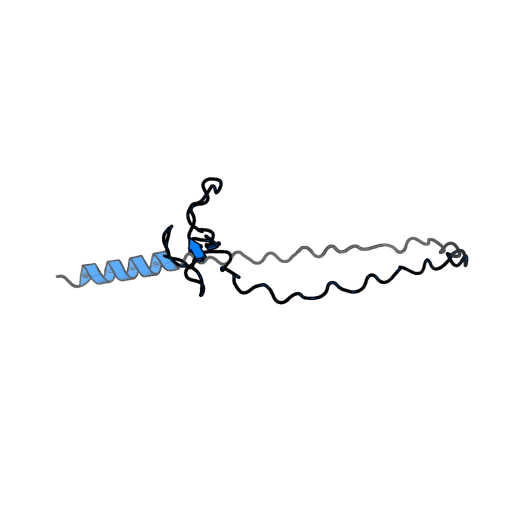006 1.00 88.25 78 GLY A O 1
ATOM 603 N N . LEU A 1 79 ? 3.612 7.534 -7.563 1.00 90.88 79 LEU A N 1
ATOM 604 C CA . LEU A 1 79 ? 2.640 6.858 -8.426 1.00 90.88 79 LEU A CA 1
ATOM 605 C C . LEU A 1 79 ? 1.303 7.605 -8.453 1.00 90.88 79 LEU A C 1
ATOM 607 O O . LEU A 1 79 ? 0.857 8.173 -7.450 1.00 90.88 79 LEU A O 1
ATOM 611 N N . ARG A 1 80 ? 0.666 7.600 -9.621 1.00 91.81 80 ARG A N 1
ATOM 612 C CA . ARG A 1 80 ? -0.626 8.232 -9.886 1.00 91.81 80 ARG A CA 1
ATOM 613 C C . ARG A 1 80 ? -1.739 7.186 -9.917 1.00 91.81 80 ARG A C 1
ATOM 615 O O . ARG A 1 80 ? -1.480 6.008 -10.155 1.00 91.81 80 ARG A O 1
ATOM 622 N N . PRO A 1 81 ? -2.999 7.600 -9.725 1.00 91.94 81 PRO A N 1
ATOM 623 C CA . PRO A 1 81 ? -4.140 6.724 -9.946 1.00 91.94 81 PRO A CA 1
ATOM 624 C C . PRO A 1 81 ? -4.100 6.070 -11.332 1.00 91.94 81 PRO A C 1
ATOM 626 O O . PRO A 1 81 ? -3.887 6.749 -12.335 1.00 91.94 81 PRO A O 1
ATOM 629 N N . GLY A 1 82 ? -4.313 4.758 -11.375 1.00 91.56 82 GLY A N 1
ATOM 630 C CA . GLY A 1 82 ? -4.225 3.930 -12.576 1.00 91.56 82 GLY A CA 1
ATOM 631 C C . GLY A 1 82 ? -2.864 3.266 -12.801 1.00 91.56 82 GLY A C 1
ATOM 632 O O . GLY A 1 82 ? -2.817 2.272 -13.532 1.00 91.56 82 GLY A O 1
ATOM 633 N N . ASP A 1 83 ? -1.790 3.742 -12.162 1.00 94.56 83 ASP A N 1
ATOM 634 C CA . ASP A 1 83 ? -0.460 3.138 -12.287 1.00 94.56 83 ASP A CA 1
ATOM 635 C C . ASP A 1 83 ? -0.410 1.751 -11.642 1.00 94.56 83 ASP A C 1
ATOM 637 O O . ASP A 1 83 ? -1.112 1.477 -10.665 1.00 94.56 83 ASP A O 1
ATOM 641 N N . ILE A 1 84 ? 0.447 0.883 -12.185 1.00 94.19 84 ILE A N 1
ATOM 642 C CA . ILE A 1 84 ? 0.696 -0.445 -11.622 1.00 94.19 84 ILE A CA 1
ATOM 643 C C . ILE A 1 84 ? 1.506 -0.282 -10.335 1.00 94.19 84 ILE A C 1
ATOM 645 O O . ILE A 1 84 ? 2.566 0.343 -10.333 1.00 94.19 84 ILE A O 1
ATOM 649 N N . CYS A 1 85 ? 1.003 -0.848 -9.242 1.00 91.94 85 CYS A N 1
ATOM 650 C CA . CYS A 1 85 ? 1.568 -0.670 -7.902 1.00 91.94 85 CYS A CA 1
ATOM 651 C C . CYS A 1 85 ? 2.138 -1.952 -7.287 1.00 91.94 85 CYS A C 1
ATOM 653 O O . CYS A 1 85 ? 2.686 -1.889 -6.190 1.00 91.94 85 CYS A O 1
ATOM 655 N N . GLY A 1 86 ? 2.040 -3.096 -7.972 1.00 88.06 86 GLY A N 1
ATOM 656 C CA . GLY A 1 86 ? 2.549 -4.390 -7.514 1.00 88.06 86 GLY A CA 1
ATOM 657 C C . GLY A 1 86 ? 3.243 -5.181 -8.623 1.00 88.06 86 GLY A C 1
ATOM 658 O O . GLY A 1 86 ? 3.429 -4.688 -9.731 1.00 88.06 86 GLY A O 1
ATOM 659 N N . TYR A 1 87 ? 3.625 -6.422 -8.312 1.00 87.88 87 TYR A N 1
ATOM 660 C CA . TYR A 1 87 ? 4.172 -7.354 -9.308 1.00 87.88 87 TYR A CA 1
ATOM 661 C C . TYR A 1 87 ? 3.111 -7.789 -10.327 1.00 87.88 87 TYR A C 1
ATOM 663 O O . TYR A 1 87 ? 3.413 -8.013 -11.496 1.00 87.88 87 TYR A O 1
ATOM 671 N N . ASP A 1 88 ? 1.861 -7.892 -9.876 1.00 88.38 88 ASP A N 1
ATOM 672 C CA . ASP A 1 88 ? 0.733 -8.247 -10.721 1.00 88.38 88 ASP A CA 1
ATOM 673 C C . ASP A 1 88 ? 0.249 -7.010 -11.515 1.00 88.38 88 ASP A C 1
ATOM 675 O O . ASP A 1 88 ? -0.040 -5.973 -10.906 1.00 88.38 88 ASP A O 1
ATOM 679 N N . PRO A 1 89 ? 0.125 -7.087 -12.857 1.00 90.56 89 PRO A N 1
ATOM 680 C CA . PRO A 1 89 ? -0.382 -5.988 -13.687 1.00 90.56 89 PRO A CA 1
ATOM 681 C C . PRO A 1 89 ? -1.840 -5.594 -13.394 1.00 90.56 89 PRO A C 1
ATOM 683 O O . PRO A 1 89 ? -2.287 -4.522 -13.818 1.00 90.56 89 PRO A O 1
ATOM 686 N N . HIS A 1 90 ? -2.582 -6.437 -12.677 1.00 91.44 90 HIS A N 1
ATOM 687 C CA . HIS A 1 90 ? -3.934 -6.157 -12.200 1.00 91.44 90 HIS A CA 1
ATOM 688 C C . HIS A 1 90 ? -3.941 -5.304 -10.921 1.00 91.44 90 HIS A C 1
ATOM 690 O O . HIS A 1 90 ? -4.988 -4.777 -10.547 1.00 91.44 90 HIS A O 1
ATOM 696 N N . CYS A 1 91 ? -2.799 -5.123 -10.251 1.00 92.25 91 CYS A N 1
ATOM 697 C CA . CYS A 1 91 ? -2.684 -4.240 -9.093 1.00 92.25 91 CYS A CA 1
ATOM 698 C C . CYS A 1 91 ? -2.502 -2.789 -9.534 1.00 92.25 91 CYS A C 1
ATOM 700 O O . CYS A 1 91 ? -1.457 -2.441 -10.091 1.00 92.25 91 CYS A O 1
ATOM 702 N N . ARG A 1 92 ? -3.481 -1.925 -9.245 1.00 93.81 92 ARG A N 1
ATOM 703 C CA . ARG A 1 92 ? -3.455 -0.511 -9.644 1.00 93.81 92 ARG A CA 1
ATOM 704 C C . ARG A 1 92 ? -3.740 0.452 -8.503 1.00 93.81 92 ARG A C 1
ATOM 706 O O . ARG A 1 92 ? -4.503 0.152 -7.586 1.00 93.81 92 ARG A O 1
ATOM 713 N N . CYS A 1 93 ? -3.150 1.639 -8.598 1.00 93.62 93 CYS A N 1
ATOM 714 C CA . CYS A 1 93 ? -3.436 2.744 -7.695 1.00 93.62 93 CYS A CA 1
ATOM 715 C C . CYS A 1 93 ? -4.860 3.255 -7.887 1.00 93.62 93 CYS A C 1
ATOM 717 O O . CYS A 1 93 ? -5.242 3.631 -8.996 1.00 93.62 93 CYS A O 1
ATOM 719 N N . ALA A 1 94 ? -5.625 3.332 -6.806 1.00 91.75 94 ALA A N 1
ATOM 720 C CA . ALA A 1 94 ? -6.970 3.887 -6.808 1.00 91.75 94 ALA A CA 1
ATOM 721 C C . ALA A 1 94 ? -7.040 5.189 -6.009 1.00 91.75 94 ALA A C 1
ATOM 723 O O . ALA A 1 94 ? -6.251 5.433 -5.099 1.00 91.75 94 ALA A O 1
ATOM 724 N N . ILE A 1 95 ? -8.006 6.037 -6.358 1.00 89.62 95 ILE A N 1
ATOM 725 C CA . ILE A 1 95 ? -8.352 7.207 -5.551 1.00 89.62 95 ILE A CA 1
ATOM 726 C C . ILE A 1 95 ? -9.356 6.752 -4.505 1.00 89.62 95 ILE A C 1
ATOM 728 O O . ILE A 1 95 ? -10.428 6.258 -4.848 1.00 89.62 95 ILE A O 1
ATOM 732 N N . ASP A 1 96 ? -9.029 6.966 -3.237 1.00 83.88 96 ASP A N 1
ATOM 733 C CA . ASP A 1 96 ? -10.008 6.864 -2.168 1.00 83.88 96 ASP A CA 1
ATOM 734 C C . ASP A 1 96 ? -10.704 8.219 -1.988 1.00 83.88 96 ASP A C 1
ATOM 736 O O . ASP A 1 96 ? -10.121 9.173 -1.473 1.00 83.88 96 ASP A O 1
ATOM 740 N N . LEU A 1 97 ? -11.961 8.308 -2.432 1.00 83.56 97 LEU A N 1
ATOM 741 C CA . LEU A 1 97 ? -12.786 9.513 -2.286 1.00 83.56 97 LEU A CA 1
ATOM 742 C C . LEU A 1 97 ? -13.246 9.749 -0.839 1.00 83.56 97 LEU A C 1
ATOM 744 O O . LEU A 1 97 ? -13.717 10.840 -0.519 1.00 83.56 97 LEU A O 1
ATOM 748 N N . SER A 1 98 ? -13.134 8.742 0.030 1.00 80.38 98 SER A N 1
ATOM 749 C CA . SER A 1 98 ? -13.488 8.853 1.446 1.00 80.38 98 SER A CA 1
ATOM 750 C C . SER A 1 98 ? -12.344 9.413 2.299 1.00 80.38 98 SER A C 1
ATOM 752 O O . SER A 1 98 ? -12.572 9.920 3.402 1.00 80.38 98 SER A O 1
ATOM 754 N N . ALA A 1 99 ? -11.112 9.376 1.783 1.00 74.81 99 ALA A N 1
ATOM 755 C CA . ALA A 1 99 ? -9.940 9.862 2.487 1.00 74.81 99 ALA A CA 1
ATOM 756 C C . ALA A 1 99 ? -9.893 11.399 2.502 1.00 74.81 99 ALA A C 1
ATOM 758 O O . ALA A 1 99 ? -9.929 12.064 1.470 1.00 74.81 99 ALA A O 1
ATOM 759 N N . LYS A 1 100 ? -9.707 11.985 3.694 1.00 70.31 100 LYS A N 1
ATOM 760 C CA . LYS A 1 100 ? -9.478 13.436 3.863 1.00 70.31 100 LYS A CA 1
ATOM 761 C C . LYS A 1 100 ? -8.198 13.945 3.183 1.00 70.31 100 LYS A C 1
ATOM 763 O O . LYS A 1 100 ? -8.048 15.152 3.020 1.00 70.31 100 LYS A O 1
ATOM 768 N N . TYR A 1 101 ? -7.279 13.050 2.820 1.00 65.69 101 TYR A N 1
ATOM 769 C CA . TYR A 1 101 ? -5.978 13.381 2.246 1.00 65.69 101 TYR A CA 1
ATOM 770 C C . TYR A 1 101 ? -5.644 12.437 1.086 1.00 65.69 101 TYR A C 1
ATOM 772 O O . TYR A 1 101 ? -5.543 11.230 1.277 1.00 65.69 101 TYR A O 1
ATOM 780 N N . LEU A 1 102 ? -5.397 13.003 -0.099 1.00 68.44 102 LEU A N 1
ATOM 781 C CA . LEU A 1 102 ? -5.111 12.277 -1.349 1.00 68.44 102 LEU A CA 1
ATOM 782 C C . LEU A 1 102 ? -3.636 11.858 -1.505 1.00 68.44 102 LEU A C 1
ATOM 784 O O . LEU A 1 102 ? -3.193 11.515 -2.595 1.00 68.44 102 LEU A O 1
ATOM 788 N N . HIS A 1 103 ? -2.840 11.925 -0.436 1.00 69.25 103 HIS A N 1
ATOM 789 C CA . HIS A 1 103 ? -1.394 11.688 -0.520 1.00 69.25 103 HIS A CA 1
ATOM 790 C C . HIS A 1 103 ? -1.007 10.204 -0.546 1.00 69.25 103 HIS A C 1
ATOM 792 O O . HIS A 1 103 ? 0.118 9.887 -0.920 1.00 69.25 103 HIS A O 1
ATOM 798 N N . HIS A 1 104 ? -1.921 9.305 -0.173 1.00 78.06 104 HIS A N 1
ATOM 799 C CA . HIS A 1 104 ? -1.663 7.868 -0.121 1.00 78.06 104 HIS A CA 1
ATOM 800 C C . HIS A 1 104 ? -2.744 7.134 -0.907 1.00 78.06 104 HIS A C 1
ATOM 802 O O . HIS A 1 104 ? -3.826 6.868 -0.390 1.00 78.06 104 HIS A O 1
ATOM 808 N N . TYR A 1 105 ? -2.452 6.836 -2.172 1.00 90.38 105 TYR A N 1
ATOM 809 C CA . TYR A 1 105 ? -3.351 6.041 -3.000 1.00 90.38 105 TYR A CA 1
ATOM 810 C C . TYR A 1 105 ? -3.300 4.575 -2.550 1.00 90.38 105 TYR A C 1
ATOM 812 O O . TYR A 1 105 ? -2.200 4.009 -2.491 1.00 90.38 105 TYR A O 1
ATOM 820 N N . PRO A 1 106 ? -4.440 3.940 -2.221 1.00 91.75 106 PRO A N 1
ATOM 821 C CA . PRO A 1 106 ? -4.482 2.498 -2.030 1.00 91.75 106 PRO A CA 1
ATOM 822 C C . PRO A 1 106 ? -4.128 1.775 -3.328 1.00 91.75 106 PRO A C 1
ATOM 824 O O . PRO A 1 106 ? -4.463 2.225 -4.426 1.00 91.75 106 PRO A O 1
ATOM 827 N N . CYS A 1 107 ? -3.466 0.635 -3.186 1.00 90.94 107 CYS A N 1
ATOM 828 C CA . CYS A 1 107 ? -3.174 -0.264 -4.289 1.00 90.94 107 CYS A CA 1
ATOM 829 C C . CYS A 1 107 ? -4.172 -1.426 -4.232 1.00 90.94 107 CYS A C 1
ATOM 831 O O . CYS A 1 107 ? -4.262 -2.137 -3.232 1.00 90.94 107 CYS A O 1
ATOM 833 N N . ILE A 1 108 ? -4.986 -1.564 -5.276 1.00 90.81 108 ILE A N 1
ATOM 834 C CA . ILE A 1 108 ? -6.106 -2.510 -5.313 1.00 90.81 108 ILE A CA 1
ATOM 835 C C . ILE A 1 108 ? -5.968 -3.468 -6.489 1.00 90.81 108 ILE A C 1
ATOM 837 O O . ILE A 1 108 ? -5.417 -3.115 -7.530 1.00 90.81 108 ILE A O 1
ATOM 841 N N . TYR A 1 109 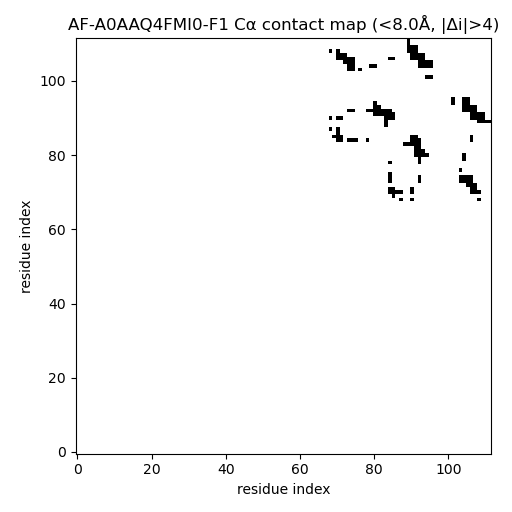? -6.500 -4.676 -6.329 1.00 91.19 109 TYR A N 1
ATOM 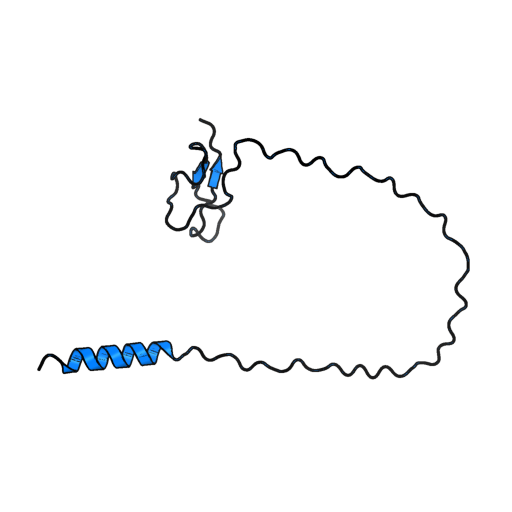842 C CA . TYR A 1 109 ? -6.593 -5.649 -7.409 1.00 91.19 109 TYR A CA 1
ATOM 843 C C . TYR A 1 109 ? -7.824 -5.359 -8.274 1.00 91.19 109 TYR A C 1
ATOM 845 O O . TYR A 1 109 ? -8.941 -5.305 -7.757 1.00 91.19 109 TYR A O 1
ATOM 853 N N . ILE A 1 110 ? -7.625 -5.184 -9.580 1.00 88.69 110 ILE A N 1
ATOM 854 C CA . ILE A 1 110 ? -8.690 -4.969 -10.564 1.00 88.69 110 ILE A CA 1
ATOM 855 C C . ILE A 1 110 ? -8.687 -6.157 -11.539 1.00 88.69 110 ILE A C 1
ATOM 857 O O . ILE A 1 110 ? -7.840 -6.188 -12.436 1.00 88.69 110 ILE A O 1
ATOM 861 N N . PRO A 1 111 ? -9.599 -7.136 -11.381 1.00 81.25 111 PRO A N 1
ATOM 862 C CA . PRO A 1 111 ? -9.769 -8.193 -12.372 1.00 81.25 111 PRO A CA 1
ATOM 863 C C . PRO A 1 111 ? -10.310 -7.579 -13.670 1.00 81.25 111 PRO A C 1
ATOM 865 O O . PRO A 1 111 ? -11.244 -6.776 -13.624 1.00 81.25 111 PRO A O 1
ATOM 868 N N . ILE A 1 112 ? -9.693 -7.921 -14.803 1.00 67.69 112 ILE A N 1
ATOM 869 C CA . ILE A 1 112 ? -10.136 -7.511 -16.148 1.00 67.69 112 ILE A CA 1
ATOM 870 C C . ILE A 1 112 ? -11.201 -8.488 -16.644 1.00 67.69 112 ILE A C 1
ATOM 872 O O . ILE A 1 112 ? -11.020 -9.706 -16.413 1.00 67.69 112 ILE A O 1
#

pLDDT: mean 71.03, std 14.33, range [51.12, 94.56]